Protein AF-A0A523QWP8-F1 (afdb_monomer_lite)

Structure (mmCIF, N/CA/C/O backbone):
data_AF-A0A523QWP8-F1
#
_entry.id   AF-A0A523QWP8-F1
#
loop_
_atom_site.group_PDB
_atom_site.id
_atom_site.type_symbol
_atom_site.label_atom_id
_atom_site.label_alt_id
_atom_site.label_comp_id
_atom_site.label_asym_id
_atom_site.label_entity_id
_atom_site.label_seq_id
_atom_site.pdbx_PDB_ins_code
_atom_site.Cartn_x
_atom_site.Cartn_y
_atom_site.Cartn_z
_atom_site.occupancy
_atom_site.B_iso_or_equiv
_atom_site.auth_seq_id
_atom_site.auth_comp_id
_atom_site.auth_asym_id
_atom_site.auth_atom_id
_atom_site.pdbx_PDB_model_num
ATOM 1 N N . MET A 1 1 ? 16.893 -18.373 37.972 1.00 46.75 1 MET A N 1
ATOM 2 C CA . MET A 1 1 ? 15.621 -18.892 37.422 1.00 46.75 1 MET A CA 1
ATOM 3 C C . MET A 1 1 ? 15.018 -17.787 36.582 1.00 46.75 1 MET A C 1
ATOM 5 O O . MET A 1 1 ? 14.182 -17.015 37.032 1.00 46.75 1 MET A O 1
ATOM 9 N N . ASP A 1 2 ? 15.565 -17.689 35.380 1.00 56.78 2 ASP A N 1
ATOM 10 C CA . ASP A 1 2 ? 15.178 -16.811 34.290 1.00 56.78 2 ASP A CA 1
ATOM 11 C C . ASP A 1 2 ? 13.933 -17.355 33.583 1.00 56.78 2 ASP A C 1
ATOM 13 O O . ASP A 1 2 ? 13.846 -18.559 33.342 1.00 56.78 2 ASP A O 1
ATOM 17 N N . GLY A 1 3 ? 13.004 -16.479 33.184 1.00 52.09 3 GLY A N 1
ATOM 18 C CA . GLY A 1 3 ? 12.125 -16.800 32.051 1.00 52.09 3 GLY A CA 1
ATOM 19 C C . GLY A 1 3 ? 10.651 -16.394 32.111 1.00 52.09 3 GLY A C 1
ATOM 20 O O . GLY A 1 3 ? 9.968 -16.604 31.109 1.00 52.09 3 GLY A O 1
ATOM 21 N N . LEU A 1 4 ? 10.129 -15.814 33.201 1.00 54.06 4 LEU A N 1
ATOM 22 C CA . LEU A 1 4 ? 8.696 -15.456 33.261 1.00 54.06 4 LEU A CA 1
ATOM 23 C C . LEU A 1 4 ? 8.358 -13.997 32.898 1.00 54.06 4 LEU A C 1
ATOM 25 O O . LEU A 1 4 ? 7.272 -13.749 32.371 1.00 54.06 4 LEU A O 1
ATOM 29 N N . ASP A 1 5 ? 9.266 -13.036 33.078 1.00 52.34 5 ASP A N 1
ATOM 30 C CA . ASP A 1 5 ? 8.946 -11.609 32.877 1.00 52.34 5 ASP A CA 1
ATOM 31 C C . ASP A 1 5 ? 9.059 -11.108 31.428 1.00 52.34 5 ASP A C 1
ATOM 33 O O . ASP A 1 5 ? 8.459 -10.094 31.055 1.00 52.34 5 ASP A O 1
ATOM 37 N N . THR A 1 6 ? 9.769 -11.826 30.558 1.00 50.66 6 THR A N 1
ATOM 38 C CA . THR A 1 6 ? 9.913 -11.449 29.141 1.00 50.66 6 THR A CA 1
ATOM 39 C C . THR A 1 6 ? 8.725 -11.865 28.275 1.00 50.66 6 THR A C 1
ATOM 41 O O . THR A 1 6 ? 8.505 -11.252 27.228 1.00 50.66 6 THR A O 1
ATOM 44 N N . LYS A 1 7 ? 7.906 -12.837 28.707 1.00 50.81 7 LYS A N 1
ATOM 45 C CA . LYS A 1 7 ? 6.676 -13.218 27.987 1.00 50.81 7 LYS A CA 1
ATOM 46 C C . LYS A 1 7 ? 5.562 -12.176 28.156 1.00 50.81 7 LYS A C 1
ATOM 48 O O . LYS A 1 7 ? 4.985 -11.752 27.159 1.00 50.81 7 LYS A O 1
ATOM 53 N N . ARG A 1 8 ? 5.363 -11.637 29.368 1.00 48.19 8 ARG A N 1
ATOM 54 C CA . ARG A 1 8 ? 4.344 -10.596 29.636 1.00 48.19 8 ARG A CA 1
ATOM 55 C C . ARG A 1 8 ? 4.610 -9.257 28.945 1.00 48.19 8 ARG A C 1
ATOM 57 O O . ARG A 1 8 ? 3.669 -8.526 28.644 1.00 48.19 8 ARG A O 1
ATOM 64 N N . ARG A 1 9 ? 5.875 -8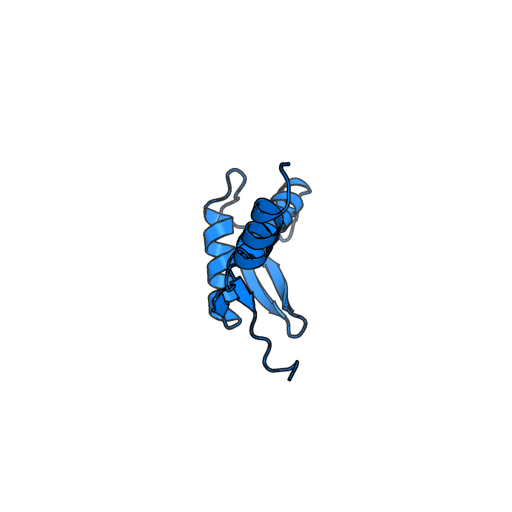.912 28.678 1.00 48.69 9 ARG A N 1
ATOM 65 C CA . ARG A 1 9 ? 6.218 -7.673 27.954 1.00 48.69 9 ARG A CA 1
ATOM 66 C C . ARG A 1 9 ? 5.991 -7.775 26.445 1.00 48.69 9 ARG A C 1
ATOM 68 O O . ARG A 1 9 ? 5.695 -6.755 25.830 1.00 48.69 9 ARG A O 1
ATOM 75 N N . LYS A 1 10 ? 6.066 -8.978 25.861 1.00 46.31 10 LYS A N 1
ATOM 76 C CA . LYS A 1 10 ? 5.745 -9.196 24.440 1.00 46.31 10 LYS A CA 1
ATOM 77 C C . LYS A 1 10 ? 4.238 -9.142 24.165 1.00 46.31 10 LYS A C 1
ATOM 79 O O . LYS A 1 10 ? 3.849 -8.649 23.115 1.00 46.31 10 LYS A O 1
ATOM 84 N N . GLU A 1 11 ? 3.394 -9.541 25.119 1.00 41.72 11 GLU A N 1
ATOM 85 C CA . GLU A 1 11 ? 1.928 -9.441 24.981 1.00 41.72 11 GLU A CA 1
ATOM 86 C C . GLU A 1 11 ? 1.394 -8.007 25.134 1.00 41.72 11 GLU A C 1
ATOM 88 O O . GLU A 1 11 ? 0.420 -7.639 24.484 1.00 41.72 11 GLU A O 1
ATOM 93 N N . LYS A 1 12 ? 2.056 -7.152 25.926 1.00 42.50 12 LYS A N 1
ATOM 94 C CA . LYS A 1 12 ? 1.651 -5.742 26.104 1.00 42.50 12 LYS A CA 1
ATOM 95 C C . LYS A 1 12 ? 2.107 -4.793 24.990 1.00 42.50 12 LYS A C 1
ATOM 97 O O . LYS A 1 12 ? 1.688 -3.640 24.976 1.00 42.50 12 LYS A O 1
ATOM 102 N N . GLN A 1 13 ? 2.938 -5.271 24.065 1.00 45.28 13 GLN A N 1
ATOM 103 C CA . GLN A 1 13 ? 3.327 -4.563 22.841 1.00 45.28 13 GLN A CA 1
ATOM 104 C C . GLN A 1 13 ? 2.603 -5.098 21.596 1.00 45.28 13 GLN A C 1
ATOM 106 O O . GLN A 1 13 ? 3.028 -4.847 20.471 1.00 45.28 13 GLN A O 1
ATOM 111 N N . MET A 1 14 ? 1.444 -5.746 21.762 1.00 47.84 14 MET A N 1
ATOM 112 C CA . MET A 1 14 ? 0.372 -5.617 20.769 1.00 47.84 14 MET A CA 1
ATOM 113 C C . MET A 1 14 ? -0.074 -4.151 20.795 1.00 47.84 14 MET A C 1
ATOM 115 O O . MET A 1 14 ? -1.076 -3.794 21.409 1.00 47.84 14 MET A O 1
ATOM 119 N N . SER A 1 15 ? 0.776 -3.294 20.220 1.00 56.09 15 SER A N 1
ATOM 120 C CA . SER A 1 15 ? 0.571 -1.868 20.023 1.00 56.09 15 SER A CA 1
ATOM 121 C C . SER A 1 15 ? -0.873 -1.675 19.597 1.00 56.09 15 SER A C 1
ATOM 123 O O . SER A 1 15 ? -1.326 -2.361 18.675 1.00 56.09 15 SER A O 1
ATOM 125 N N . MET A 1 16 ? -1.618 -0.825 20.307 1.00 67.75 16 MET A N 1
ATOM 126 C CA . MET A 1 16 ? -2.974 -0.464 19.913 1.00 67.75 16 MET A CA 1
ATOM 127 C C . MET A 1 16 ? -2.893 0.126 18.506 1.00 67.75 16 MET A C 1
ATOM 129 O O . MET A 1 16 ? -2.612 1.312 18.343 1.00 67.75 16 MET A O 1
ATOM 133 N N . ARG A 1 17 ? -3.060 -0.719 17.482 1.00 83.25 17 ARG A N 1
ATOM 134 C CA . ARG A 1 17 ? -3.004 -0.290 16.089 1.00 83.25 17 ARG A CA 1
ATOM 135 C C . ARG A 1 17 ? -4.042 0.805 15.933 1.00 83.25 17 ARG A C 1
ATOM 137 O O . ARG A 1 17 ? -5.205 0.600 16.293 1.00 83.25 17 ARG A O 1
ATOM 144 N N . LYS A 1 18 ? -3.623 1.957 15.415 1.00 88.81 18 LYS A N 1
ATOM 145 C CA . LYS A 1 18 ? -4.518 3.082 15.179 1.00 88.81 18 LYS A CA 1
ATOM 146 C C . LYS A 1 18 ? -5.606 2.615 14.221 1.00 88.81 18 LYS A C 1
ATOM 148 O O . LYS A 1 18 ? -5.318 2.195 13.101 1.00 88.81 18 LYS A O 1
ATOM 153 N N . GLN A 1 19 ? -6.846 2.639 14.687 1.00 89.56 19 GLN A N 1
ATOM 154 C CA . GLN A 1 19 ? -7.988 2.290 13.859 1.00 89.56 19 GLN A CA 1
ATOM 155 C C . GLN A 1 19 ? -8.311 3.479 12.956 1.00 89.56 19 GLN A C 1
ATOM 157 O O . GLN A 1 19 ? -8.485 4.591 13.450 1.00 89.56 19 GLN A O 1
ATOM 162 N N . VAL A 1 20 ? -8.333 3.255 11.645 1.00 91.12 20 VAL A N 1
ATOM 163 C CA . VAL A 1 20 ? -8.476 4.311 10.637 1.00 91.12 20 VAL A CA 1
ATOM 164 C C . VAL A 1 20 ? -9.455 3.898 9.547 1.00 91.12 20 VAL A C 1
ATOM 166 O O . VAL A 1 20 ? -9.582 2.716 9.233 1.00 91.12 20 VAL A O 1
ATOM 169 N N . TYR A 1 21 ? -10.140 4.869 8.953 1.00 91.00 21 TYR A N 1
ATOM 170 C CA . TYR A 1 21 ? -11.026 4.638 7.811 1.00 91.00 21 TYR A CA 1
ATOM 171 C C . TYR A 1 21 ? -10.244 4.556 6.494 1.00 91.00 21 TYR A C 1
ATOM 173 O O . TYR A 1 21 ? -9.047 4.842 6.452 1.00 91.00 21 TYR A O 1
ATOM 181 N N . ALA A 1 22 ? -10.923 4.163 5.414 1.00 90.56 22 ALA A N 1
ATOM 182 C CA . ALA A 1 22 ? -10.312 3.860 4.119 1.00 90.56 22 ALA A CA 1
ATOM 183 C C . ALA A 1 22 ? -9.376 4.962 3.592 1.00 90.56 22 ALA A C 1
ATOM 185 O O . ALA A 1 22 ? -8.258 4.658 3.189 1.00 90.56 22 ALA A O 1
ATOM 186 N N . GLU A 1 23 ? -9.788 6.230 3.633 1.00 90.69 23 GLU A N 1
ATOM 187 C 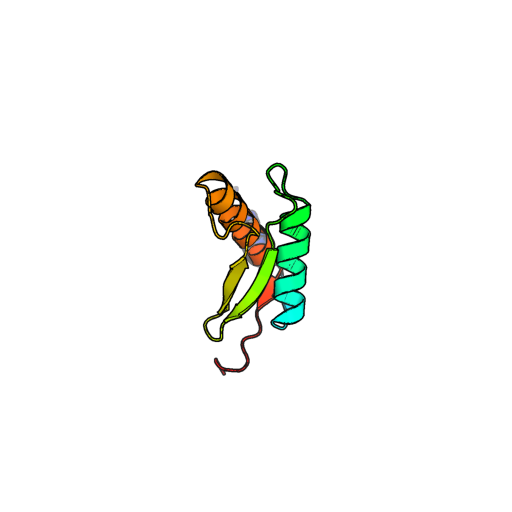CA . GLU A 1 23 ? -8.975 7.346 3.126 1.00 90.69 23 GLU A CA 1
ATOM 188 C C . GLU A 1 23 ? -7.663 7.511 3.900 1.00 90.69 23 GLU A C 1
ATOM 190 O O . GLU A 1 23 ? -6.587 7.597 3.307 1.00 90.69 23 GLU A O 1
ATOM 195 N N . GLU A 1 24 ? -7.733 7.491 5.231 1.00 91.81 24 GLU A N 1
ATOM 196 C CA . GLU A 1 24 ? -6.550 7.591 6.084 1.00 91.81 24 GLU A CA 1
ATOM 197 C C . GLU A 1 24 ? -5.669 6.338 5.963 1.00 91.81 24 GLU A C 1
ATOM 199 O O . GLU A 1 24 ? -4.442 6.437 5.976 1.00 91.81 24 GLU A O 1
ATOM 204 N N . TYR A 1 25 ? -6.275 5.166 5.753 1.00 92.44 25 TYR A N 1
ATOM 205 C CA . TYR A 1 25 ? -5.548 3.931 5.479 1.00 92.44 25 TYR A CA 1
ATOM 206 C C . TYR A 1 25 ? -4.764 4.025 4.162 1.00 92.44 25 TYR A C 1
ATOM 208 O O . TYR A 1 25 ? -3.570 3.730 4.145 1.00 92.44 25 TYR A O 1
ATOM 216 N N . VAL A 1 26 ? -5.380 4.508 3.075 1.00 93.50 26 VAL A N 1
ATOM 217 C CA . VAL A 1 26 ? -4.694 4.762 1.791 1.00 93.50 26 VAL A CA 1
ATOM 218 C C . VAL A 1 26 ? -3.587 5.801 1.957 1.00 93.50 26 VAL A C 1
ATOM 220 O O . VAL A 1 26 ? -2.487 5.622 1.431 1.00 93.50 26 VAL A O 1
ATOM 223 N N . ALA A 1 27 ? -3.845 6.879 2.700 1.00 94.06 27 ALA A N 1
ATOM 224 C CA . ALA A 1 27 ? -2.855 7.919 2.954 1.00 94.06 27 ALA A CA 1
ATOM 225 C C . ALA A 1 27 ? -1.634 7.378 3.715 1.00 94.06 27 ALA A C 1
ATOM 227 O O . ALA A 1 27 ? -0.503 7.691 3.341 1.00 94.06 27 ALA A O 1
ATOM 228 N N . ALA A 1 28 ? -1.844 6.524 4.723 1.00 94.38 28 ALA A N 1
ATOM 229 C CA . ALA A 1 28 ? -0.767 5.856 5.449 1.00 94.38 28 ALA A CA 1
ATOM 230 C C . ALA A 1 28 ? 0.076 4.967 4.518 1.00 94.38 28 ALA A C 1
ATOM 232 O O . ALA A 1 28 ? 1.299 5.087 4.508 1.00 94.38 28 ALA A O 1
ATOM 233 N N . HIS A 1 29 ? -0.561 4.161 3.662 1.00 94.81 29 HIS A N 1
ATOM 234 C CA . HIS A 1 29 ? 0.155 3.332 2.685 1.00 94.81 29 HIS A CA 1
ATOM 235 C C . HIS A 1 29 ? 0.943 4.160 1.677 1.00 94.81 29 HIS A C 1
ATOM 237 O O . HIS A 1 29 ? 2.093 3.846 1.401 1.00 94.81 29 HIS A O 1
ATOM 243 N N . ASN A 1 30 ? 0.371 5.245 1.157 1.00 95.00 30 ASN A N 1
ATOM 244 C CA . ASN A 1 30 ? 1.083 6.130 0.237 1.00 95.00 30 ASN A CA 1
ATOM 245 C C . ASN A 1 30 ? 2.241 6.877 0.908 1.00 95.00 30 ASN A C 1
ATOM 247 O O . ASN A 1 30 ? 3.236 7.172 0.248 1.00 95.00 30 ASN A O 1
ATOM 251 N N . ARG A 1 31 ? 2.128 7.200 2.200 1.00 94.94 31 ARG A N 1
ATOM 252 C CA . ARG A 1 31 ? 3.216 7.816 2.964 1.00 94.94 31 ARG A CA 1
ATOM 253 C C . ARG A 1 31 ? 4.392 6.855 3.116 1.00 94.94 31 ARG A C 1
ATOM 255 O O . ARG A 1 31 ? 5.510 7.244 2.795 1.00 94.94 31 ARG A O 1
ATOM 262 N N . GLU A 1 32 ? 4.130 5.627 3.558 1.00 94.75 32 GLU A N 1
ATOM 263 C CA . GLU A 1 32 ? 5.166 4.595 3.693 1.00 94.75 32 GLU A CA 1
ATOM 264 C C . GLU A 1 32 ? 5.761 4.222 2.330 1.00 94.75 32 GLU A C 1
ATOM 266 O O . GLU A 1 32 ? 6.977 4.141 2.183 1.00 94.75 32 GLU A O 1
ATOM 271 N N . LEU A 1 33 ? 4.921 4.104 1.296 1.00 94.50 33 LEU A N 1
ATOM 272 C CA . LEU A 1 33 ? 5.354 3.835 -0.074 1.00 94.50 33 LEU A CA 1
ATOM 273 C C . LEU A 1 33 ? 6.339 4.893 -0.584 1.00 94.50 33 LEU A C 1
ATOM 275 O O . LEU A 1 33 ? 7.380 4.532 -1.117 1.00 94.50 33 LEU A O 1
ATOM 279 N N . LYS A 1 34 ? 6.060 6.186 -0.375 1.00 93.25 34 LYS A N 1
ATOM 280 C CA . LYS A 1 34 ? 6.971 7.281 -0.761 1.00 93.25 34 LYS A CA 1
ATOM 281 C C . LYS A 1 34 ? 8.294 7.273 0.005 1.00 93.25 34 LYS A C 1
ATOM 283 O O . LYS A 1 34 ? 9.279 7.805 -0.498 1.00 93.25 34 LYS A O 1
ATOM 288 N N . GLY A 1 35 ? 8.303 6.729 1.221 1.00 92.75 35 GLY A N 1
ATOM 289 C CA . GLY A 1 35 ? 9.507 6.581 2.040 1.00 92.75 35 GLY A CA 1
ATOM 290 C C . GLY A 1 35 ? 10.357 5.364 1.671 1.00 92.75 35 GLY A C 1
ATOM 291 O O . GLY A 1 35 ? 11.465 5.221 2.183 1.00 92.75 35 GLY A O 1
ATOM 292 N N . HIS A 1 36 ? 9.859 4.487 0.799 1.00 93.94 36 HIS A N 1
ATOM 293 C CA . HIS A 1 36 ? 10.531 3.245 0.454 1.00 93.94 36 HIS A CA 1
ATOM 294 C C . HIS A 1 36 ? 11.738 3.472 -0.469 1.00 93.94 36 HIS A C 1
ATOM 296 O O . HIS A 1 36 ? 11.656 4.217 -1.443 1.00 93.94 36 HIS A O 1
ATOM 302 N N . LEU A 1 37 ? 12.852 2.769 -0.229 1.00 91.62 37 LEU A N 1
ATOM 303 C CA . LEU A 1 37 ? 14.102 2.952 -0.988 1.00 91.62 37 LEU A CA 1
ATOM 304 C C . LEU A 1 37 ? 13.935 2.702 -2.497 1.00 91.62 37 LEU A C 1
ATOM 306 O O . LEU A 1 37 ? 14.565 3.358 -3.320 1.00 91.62 37 LEU A O 1
ATOM 310 N N . LYS A 1 38 ? 13.083 1.738 -2.848 1.00 90.94 38 LYS A N 1
ATOM 311 C CA . LYS A 1 38 ? 12.783 1.338 -4.232 1.00 90.94 38 LYS A CA 1
ATOM 312 C C . LYS A 1 38 ? 11.500 1.974 -4.784 1.00 90.94 38 LYS A C 1
ATOM 314 O O . LYS A 1 38 ? 10.921 1.463 -5.734 1.00 90.94 38 LYS A O 1
ATOM 319 N N . TYR A 1 39 ? 11.013 3.043 -4.161 1.00 86.69 39 TYR A N 1
ATOM 320 C CA . TYR A 1 39 ? 9.814 3.737 -4.616 1.00 86.69 39 TYR A CA 1
ATOM 321 C C . TYR A 1 39 ? 9.988 4.298 -6.033 1.00 86.69 39 TYR A C 1
ATOM 323 O O . TYR A 1 39 ? 10.900 5.087 -6.289 1.00 86.69 39 TYR A O 1
ATOM 331 N N . ARG A 1 40 ? 9.065 3.962 -6.942 1.00 89.50 40 ARG A N 1
ATOM 332 C CA . ARG A 1 40 ? 8.898 4.682 -8.210 1.00 89.50 40 ARG A CA 1
ATOM 333 C C . ARG A 1 40 ? 7.850 5.772 -8.048 1.00 89.50 40 ARG A C 1
ATOM 335 O O . ARG A 1 40 ? 6.774 5.543 -7.505 1.00 89.50 40 ARG A O 1
ATOM 342 N N . ALA A 1 41 ? 8.127 6.945 -8.611 1.00 87.62 41 ALA A N 1
ATOM 343 C CA . ALA A 1 41 ? 7.274 8.124 -8.474 1.00 87.62 41 ALA A CA 1
ATOM 344 C C . ALA A 1 41 ? 5.832 7.948 -8.991 1.00 87.62 41 ALA A C 1
ATOM 346 O O . ALA A 1 41 ? 4.952 8.717 -8.602 1.00 87.62 41 ALA A O 1
ATOM 347 N N . ASP A 1 42 ? 5.591 6.979 -9.875 1.00 89.88 42 ASP A N 1
ATOM 348 C CA . ASP A 1 42 ? 4.285 6.701 -10.463 1.00 89.88 42 ASP A CA 1
ATOM 349 C C . ASP A 1 42 ? 3.465 5.641 -9.708 1.00 89.88 42 ASP A C 1
ATOM 351 O O . ASP A 1 42 ? 2.285 5.469 -10.023 1.00 89.88 42 ASP A O 1
ATOM 355 N N . MET A 1 43 ? 4.047 4.969 -8.708 1.00 90.94 43 MET A N 1
ATOM 356 C CA . MET A 1 43 ? 3.350 3.998 -7.862 1.00 90.94 43 MET A CA 1
ATOM 357 C C . MET A 1 43 ? 2.459 4.716 -6.851 1.00 90.94 43 MET A C 1
ATOM 359 O O . MET A 1 43 ? 2.911 5.573 -6.090 1.00 90.94 43 MET A O 1
ATOM 363 N N . LYS A 1 44 ? 1.183 4.335 -6.790 1.00 92.19 44 LYS A N 1
ATOM 364 C CA . LYS A 1 44 ? 0.269 4.837 -5.761 1.00 92.19 44 LYS A CA 1
ATOM 365 C C . LYS A 1 44 ? -0.826 3.843 -5.412 1.00 92.19 44 LYS A C 1
ATOM 367 O O . LYS A 1 44 ? -1.385 3.171 -6.279 1.00 92.19 44 LYS A O 1
ATOM 372 N N . TYR A 1 45 ? -1.212 3.845 -4.145 1.00 92.12 45 TYR A N 1
ATOM 373 C CA . TYR A 1 45 ? -2.476 3.285 -3.696 1.00 92.12 45 TYR A CA 1
ATOM 374 C C . TYR A 1 45 ? -3.596 4.286 -3.967 1.00 92.12 45 TYR A C 1
ATOM 376 O O . TYR A 1 45 ? -3.471 5.475 -3.669 1.00 92.12 45 TYR A O 1
ATOM 384 N N . THR A 1 46 ? -4.681 3.812 -4.570 1.00 90.50 46 THR A N 1
ATOM 385 C CA . THR A 1 46 ? -5.783 4.668 -5.041 1.00 90.50 46 THR A CA 1
ATOM 386 C C . THR A 1 46 ? -7.059 4.477 -4.243 1.00 90.50 46 THR A C 1
ATOM 388 O O . THR A 1 46 ? -7.776 5.443 -4.012 1.00 90.50 46 THR A O 1
ATOM 391 N N . GLN A 1 47 ? -7.331 3.251 -3.803 1.00 89.75 47 GLN A N 1
ATOM 392 C CA . GLN A 1 47 ? -8.548 2.917 -3.072 1.00 89.75 47 GLN A CA 1
ATOM 393 C C . GLN A 1 47 ? -8.339 1.670 -2.215 1.00 89.75 47 GLN A C 1
ATOM 395 O O . GLN A 1 47 ? -7.430 0.873 -2.453 1.00 89.75 47 GLN A O 1
ATOM 400 N N . VAL A 1 48 ? -9.232 1.494 -1.248 1.00 90.69 48 VAL A N 1
ATOM 401 C CA . VAL A 1 48 ? -9.401 0.267 -0.470 1.00 90.69 48 VAL A CA 1
ATOM 402 C C . VAL A 1 48 ? -10.750 -0.324 -0.857 1.00 90.69 48 VAL A C 1
ATOM 404 O O . VAL A 1 48 ? -11.760 0.376 -0.854 1.00 90.69 48 VAL A O 1
ATOM 407 N N . LEU A 1 49 ? -10.760 -1.596 -1.229 1.00 88.31 49 LEU A N 1
ATOM 408 C CA . LEU A 1 49 ? -11.961 -2.347 -1.564 1.00 88.31 49 LEU A CA 1
ATOM 409 C C . LEU A 1 49 ? -12.737 -2.731 -0.300 1.00 88.31 49 LEU A C 1
ATOM 411 O O . LEU A 1 49 ? -12.195 -2.768 0.803 1.00 88.31 49 LEU A O 1
ATOM 415 N N . ALA A 1 50 ? -14.003 -3.104 -0.482 1.00 83.81 50 ALA A N 1
ATOM 416 C CA . ALA A 1 50 ? -14.890 -3.549 0.594 1.00 83.81 50 ALA A CA 1
ATOM 417 C C . ALA A 1 50 ? -14.363 -4.763 1.383 1.00 83.81 50 ALA A C 1
ATOM 419 O O . ALA A 1 50 ? -14.712 -4.945 2.542 1.00 83.81 50 ALA A O 1
ATOM 420 N N . ASN A 1 51 ? -13.493 -5.587 0.794 1.00 84.50 51 ASN A N 1
ATOM 421 C CA . ASN A 1 51 ? -12.830 -6.703 1.479 1.00 84.50 51 ASN A CA 1
ATOM 422 C C . ASN A 1 51 ? -11.539 -6.288 2.220 1.00 84.50 51 ASN A C 1
ATOM 424 O O . ASN A 1 51 ? -10.824 -7.146 2.731 1.00 84.50 51 ASN A O 1
ATOM 428 N N . GLY A 1 52 ? -11.216 -4.993 2.254 1.00 83.19 52 GLY A N 1
ATOM 429 C CA . GLY A 1 52 ? -9.988 -4.452 2.834 1.00 83.19 52 GLY A CA 1
ATOM 430 C C . GLY A 1 52 ? -8.759 -4.526 1.923 1.00 83.19 52 GLY A C 1
ATOM 431 O O . GLY A 1 52 ? -7.692 -4.073 2.329 1.00 83.19 52 GLY A O 1
ATOM 432 N N . ALA A 1 53 ? -8.879 -5.060 0.702 1.00 87.06 53 ALA A N 1
ATOM 433 C CA . ALA A 1 53 ? -7.767 -5.106 -0.240 1.00 87.06 53 ALA A CA 1
ATOM 434 C C . ALA A 1 53 ? -7.461 -3.715 -0.808 1.00 87.06 53 ALA A C 1
ATOM 436 O O . ALA A 1 53 ? -8.362 -2.957 -1.161 1.00 87.06 53 ALA A O 1
ATOM 437 N N . LEU A 1 54 ? -6.181 -3.386 -0.938 1.00 89.75 54 LEU A N 1
ATOM 438 C CA . LEU A 1 54 ? -5.735 -2.138 -1.546 1.00 89.75 54 LEU A CA 1
ATOM 439 C C . LEU A 1 54 ? -5.642 -2.280 -3.061 1.00 89.75 54 LEU A C 1
ATOM 441 O O . LEU A 1 54 ? -5.085 -3.248 -3.573 1.00 89.75 54 LEU A O 1
ATOM 445 N N . VAL A 1 55 ? -6.146 -1.278 -3.778 1.00 89.25 55 VAL A N 1
ATOM 446 C CA . VAL A 1 55 ? -5.926 -1.152 -5.217 1.00 89.25 55 VAL A CA 1
ATOM 447 C C . VAL A 1 55 ? -4.826 -0.156 -5.466 1.00 89.25 55 VAL A C 1
ATOM 449 O O . VAL A 1 55 ? -4.783 0.964 -4.945 1.00 89.25 55 VAL A O 1
ATOM 452 N N . MET A 1 56 ? -3.964 -0.583 -6.355 1.00 87.25 56 MET A N 1
ATOM 453 C CA . MET A 1 56 ? -2.720 0.053 -6.659 1.00 87.25 56 MET A CA 1
ATOM 454 C C . MET A 1 56 ? -2.649 0.318 -8.145 1.00 87.25 56 MET A C 1
ATOM 456 O O . MET A 1 56 ? -3.202 -0.426 -8.954 1.00 87.25 56 MET A O 1
ATOM 460 N N . ASN A 1 57 ? -1.994 1.414 -8.486 1.00 87.56 57 ASN A N 1
ATOM 461 C CA . ASN A 1 57 ? -1.921 1.877 -9.849 1.00 87.56 57 ASN A CA 1
ATOM 462 C C . ASN A 1 57 ? -0.518 2.407 -10.135 1.00 87.56 57 ASN A C 1
ATOM 464 O O . ASN A 1 57 ? 0.059 3.120 -9.311 1.00 87.56 57 ASN A O 1
ATOM 468 N N . THR A 1 58 ? -0.017 2.069 -11.314 1.00 88.81 58 THR A N 1
ATOM 469 C CA . THR A 1 58 ? 1.192 2.624 -11.924 1.00 88.81 58 THR A CA 1
ATOM 470 C C . THR A 1 58 ? 0.788 3.302 -13.228 1.00 88.81 58 THR A C 1
ATOM 472 O O . THR A 1 58 ? -0.272 3.015 -13.793 1.00 88.81 58 THR A O 1
ATOM 475 N N . ARG A 1 59 ? 1.590 4.244 -13.728 1.00 87.88 59 ARG A N 1
ATOM 476 C CA . ARG A 1 59 ? 1.206 5.000 -14.933 1.00 87.88 59 ARG A CA 1
ATOM 477 C C . ARG A 1 59 ? 1.149 4.108 -16.176 1.00 87.88 59 ARG A C 1
ATOM 479 O O . ARG A 1 59 ? 0.320 4.332 -17.055 1.00 87.88 59 ARG A O 1
ATOM 486 N N . ASP A 1 60 ? 2.038 3.127 -16.238 1.00 88.00 60 ASP A N 1
ATOM 487 C CA . ASP A 1 60 ? 2.184 2.160 -17.326 1.00 88.00 60 ASP A CA 1
ATOM 488 C C . ASP A 1 60 ? 1.257 0.939 -17.191 1.00 88.00 60 ASP A C 1
ATOM 490 O O . ASP A 1 60 ? 1.143 0.163 -18.137 1.00 88.00 60 ASP A O 1
ATOM 494 N N . LYS A 1 61 ? 0.567 0.780 -16.050 1.00 84.81 61 LYS A N 1
ATOM 495 C CA . LYS A 1 61 ? -0.202 -0.422 -15.679 1.00 84.81 61 LYS A CA 1
ATOM 496 C C . LYS A 1 61 ? 0.641 -1.706 -15.662 1.00 84.81 61 LYS A C 1
ATOM 498 O O . LYS A 1 61 ? 0.090 -2.802 -15.765 1.00 84.81 61 LYS A O 1
ATOM 503 N N . VAL A 1 62 ? 1.960 -1.577 -15.538 1.00 85.81 62 VAL A N 1
ATOM 504 C CA . VAL A 1 62 ? 2.904 -2.689 -15.440 1.00 85.81 62 VAL A CA 1
ATOM 505 C C . VAL A 1 62 ? 3.425 -2.769 -14.012 1.00 85.81 62 VAL A C 1
ATOM 507 O O . VAL A 1 62 ? 3.822 -1.766 -13.425 1.00 85.81 62 VAL A O 1
ATOM 510 N N . LEU A 1 63 ? 3.431 -3.984 -13.467 1.00 85.69 63 LEU A N 1
ATOM 511 C CA . LEU A 1 63 ? 3.975 -4.283 -12.149 1.00 85.69 63 LEU A CA 1
ATOM 512 C C . LEU A 1 63 ? 5.180 -5.190 -12.296 1.00 85.69 63 LEU A C 1
ATOM 514 O O . LEU A 1 63 ? 5.062 -6.309 -12.797 1.00 85.69 63 LEU A O 1
ATOM 518 N N . THR A 1 64 ? 6.336 -4.698 -11.867 1.00 89.50 64 THR A N 1
ATOM 519 C CA . THR A 1 64 ? 7.545 -5.516 -11.807 1.00 89.50 64 THR A CA 1
ATOM 520 C C . THR A 1 64 ? 7.540 -6.382 -10.541 1.00 89.50 64 THR A C 1
ATOM 522 O O . THR A 1 64 ? 6.817 -6.094 -9.578 1.00 89.50 64 THR A O 1
ATOM 525 N N . PRO A 1 65 ? 8.345 -7.455 -10.498 1.00 90.56 65 PRO A N 1
ATOM 526 C CA . PRO A 1 65 ? 8.557 -8.219 -9.271 1.00 90.56 65 PRO A CA 1
ATOM 527 C C . PRO A 1 65 ? 9.084 -7.357 -8.115 1.00 90.56 65 PRO A C 1
ATOM 529 O O . PRO A 1 65 ? 8.701 -7.568 -6.966 1.00 90.56 65 PRO A O 1
ATOM 532 N N . GLU A 1 66 ? 9.933 -6.371 -8.407 1.00 90.31 66 GLU A N 1
ATOM 533 C CA . GLU A 1 66 ? 10.438 -5.417 -7.422 1.00 90.31 66 GLU A CA 1
ATOM 534 C C . GLU A 1 66 ? 9.309 -4.557 -6.860 1.00 90.31 66 GLU A C 1
ATOM 536 O O . GLU A 1 66 ? 9.227 -4.388 -5.646 1.00 90.31 66 GLU A O 1
ATOM 541 N N . ASP A 1 67 ? 8.410 -4.070 -7.717 1.00 89.31 67 ASP A N 1
ATOM 542 C CA . ASP A 1 67 ? 7.251 -3.289 -7.295 1.00 89.31 67 ASP A CA 1
ATOM 543 C C . ASP A 1 67 ? 6.385 -4.125 -6.336 1.00 89.31 67 ASP A C 1
ATOM 545 O O . ASP A 1 67 ? 6.056 -3.671 -5.241 1.00 89.31 67 ASP A O 1
ATOM 549 N N . ALA A 1 68 ? 6.113 -5.392 -6.678 1.00 89.50 68 ALA A N 1
ATOM 550 C CA . ALA A 1 68 ? 5.386 -6.328 -5.815 1.00 89.50 68 ALA A CA 1
ATOM 551 C C . ALA A 1 68 ? 6.026 -6.496 -4.423 1.00 89.50 68 ALA A C 1
ATOM 553 O O . ALA A 1 68 ? 5.307 -6.527 -3.421 1.00 89.50 68 ALA A O 1
ATOM 554 N N . GLN A 1 69 ? 7.361 -6.557 -4.345 1.00 91.88 69 GLN A N 1
ATOM 555 C CA . GLN A 1 69 ? 8.083 -6.614 -3.068 1.00 91.88 69 GLN A CA 1
ATOM 556 C C . GLN A 1 69 ? 7.892 -5.335 -2.250 1.00 91.88 69 GLN A C 1
ATOM 558 O O . GLN A 1 69 ? 7.564 -5.413 -1.068 1.00 91.88 69 GLN A O 1
ATOM 563 N N . VAL A 1 70 ? 8.026 -4.163 -2.883 1.00 92.06 70 VAL A N 1
ATOM 564 C CA . VAL A 1 70 ? 7.790 -2.869 -2.222 1.00 92.06 70 VAL A CA 1
ATOM 565 C C . VAL A 1 70 ? 6.393 -2.824 -1.606 1.00 92.06 70 VAL A C 1
ATOM 567 O O . VAL A 1 70 ? 6.222 -2.385 -0.470 1.00 92.06 70 VAL A O 1
ATOM 570 N N . PHE A 1 71 ? 5.378 -3.295 -2.328 1.00 89.12 71 PHE A N 1
ATOM 571 C CA . PHE A 1 71 ? 4.006 -3.269 -1.829 1.00 89.12 71 PHE A CA 1
ATOM 572 C C . PHE A 1 71 ? 3.782 -4.196 -0.642 1.00 89.12 71 PHE A C 1
ATOM 574 O O . PHE A 1 71 ? 3.119 -3.792 0.314 1.00 89.12 71 PHE A O 1
ATOM 581 N N . ASP A 1 72 ? 4.353 -5.399 -0.669 1.00 91.62 72 ASP A N 1
ATOM 582 C CA . ASP A 1 72 ? 4.275 -6.338 0.450 1.00 91.62 72 ASP A CA 1
ATOM 583 C C . ASP A 1 72 ? 4.962 -5.770 1.705 1.00 91.62 72 ASP A C 1
ATOM 585 O O . ASP A 1 72 ? 4.395 -5.796 2.801 1.00 91.62 72 ASP A O 1
ATOM 589 N N . GLU A 1 73 ? 6.142 -5.165 1.548 1.00 94.00 73 GLU A N 1
ATOM 590 C CA . GLU A 1 73 ? 6.880 -4.522 2.641 1.00 94.00 73 GLU A CA 1
ATOM 591 C C . GLU A 1 73 ? 6.116 -3.328 3.231 1.00 94.00 73 GLU A C 1
ATOM 593 O O . GLU A 1 73 ? 5.977 -3.210 4.455 1.00 94.00 73 GLU A O 1
ATOM 598 N N . VAL A 1 74 ? 5.540 -2.478 2.377 1.00 94.06 74 VAL A N 1
ATOM 599 C CA . VAL A 1 74 ? 4.693 -1.357 2.805 1.00 94.06 74 VAL A CA 1
ATOM 600 C C . VAL A 1 74 ? 3.452 -1.858 3.548 1.00 94.06 74 VAL A C 1
ATOM 602 O O . VAL A 1 74 ? 3.159 -1.362 4.636 1.00 94.06 74 VAL A O 1
ATOM 605 N N . CYS A 1 75 ? 2.747 -2.865 3.023 1.00 91.69 75 CYS A N 1
ATOM 606 C CA . CYS A 1 75 ? 1.570 -3.444 3.678 1.00 91.69 75 CYS A CA 1
ATOM 607 C C . CYS A 1 75 ? 1.913 -3.992 5.068 1.00 91.69 75 CYS A C 1
ATOM 609 O O . CYS A 1 75 ? 1.209 -3.712 6.041 1.00 91.69 75 CYS A O 1
ATOM 611 N N . LYS A 1 76 ? 3.021 -4.736 5.187 1.00 91.75 76 LYS A N 1
ATOM 612 C CA . LYS A 1 76 ? 3.512 -5.262 6.470 1.00 91.75 76 LYS A CA 1
ATOM 613 C C . LYS A 1 76 ? 3.818 -4.144 7.459 1.00 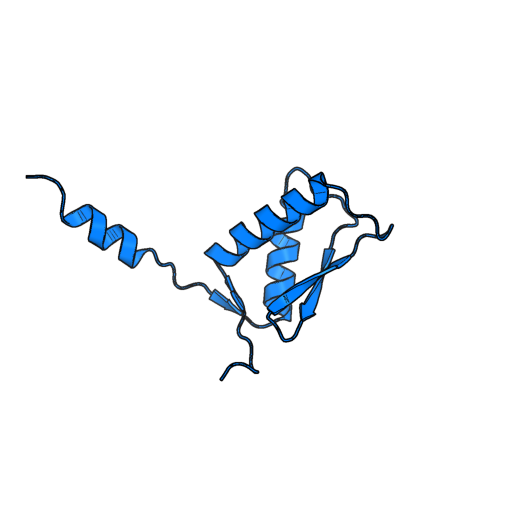91.75 76 LYS A C 1
ATOM 615 O O . LYS A 1 76 ? 3.452 -4.260 8.626 1.00 91.75 76 LY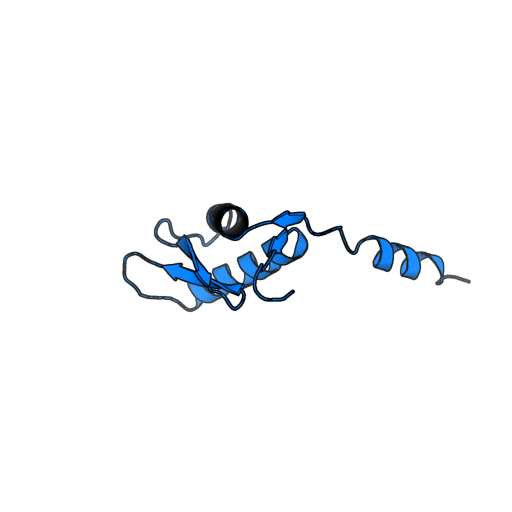S A O 1
ATOM 620 N N . THR A 1 77 ? 4.447 -3.068 6.994 1.00 92.00 77 THR A N 1
ATOM 621 C CA . THR A 1 77 ? 4.825 -1.917 7.824 1.00 92.00 77 THR A CA 1
ATOM 622 C C . THR A 1 77 ? 3.589 -1.186 8.336 1.00 92.00 77 THR A C 1
ATOM 624 O O . THR A 1 77 ? 3.408 -1.024 9.543 1.00 92.00 77 THR A O 1
ATOM 627 N N . VAL A 1 78 ? 2.661 -0.831 7.445 1.00 91.25 78 VAL A N 1
ATOM 628 C CA . VAL A 1 78 ? 1.428 -0.136 7.834 1.00 91.25 78 VAL A CA 1
ATOM 629 C C . VAL A 1 78 ? 0.563 -1.010 8.740 1.00 91.25 78 VAL A C 1
ATOM 631 O O . VAL A 1 78 ? 0.019 -0.511 9.723 1.00 91.25 78 VAL A O 1
ATOM 634 N N . ALA A 1 79 ? 0.486 -2.320 8.492 1.00 89.19 79 ALA A N 1
ATOM 635 C CA . ALA A 1 79 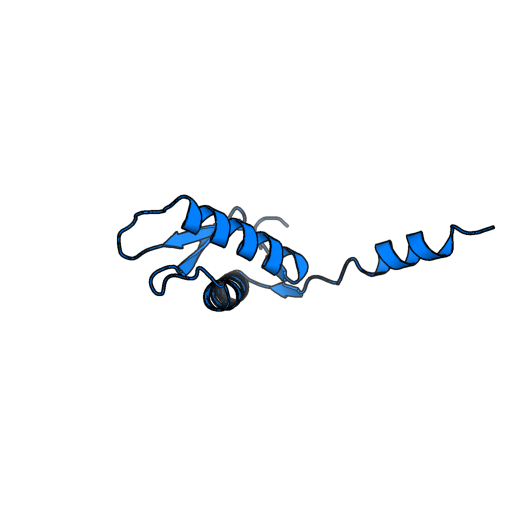? -0.270 -3.246 9.331 1.00 89.19 79 ALA A CA 1
ATOM 636 C C . ALA A 1 79 ? 0.260 -3.350 10.771 1.00 89.19 79 ALA A C 1
ATOM 638 O O . ALA A 1 79 ? -0.491 -3.771 11.650 1.00 89.19 79 ALA A O 1
ATOM 639 N N . GLN A 1 80 ? 1.512 -2.970 11.054 1.00 89.44 80 GLN A N 1
ATOM 640 C CA . GLN A 1 80 ? 2.030 -2.923 12.427 1.00 89.44 80 GLN A CA 1
ATOM 641 C C . GLN A 1 80 ? 1.464 -1.743 13.225 1.00 89.44 80 GLN A C 1
ATOM 643 O O . GLN A 1 80 ? 1.314 -1.849 14.442 1.00 89.44 80 GLN A O 1
ATOM 648 N N . SER A 1 81 ? 1.136 -0.632 12.558 1.00 88.44 81 SER A N 1
ATOM 649 C CA . SER A 1 81 ? 0.721 0.619 13.209 1.00 88.44 81 SER A CA 1
ATOM 650 C C . SER A 1 81 ? -0.747 0.980 12.994 1.00 88.44 81 SER A C 1
ATOM 652 O O . SER A 1 81 ? -1.323 1.669 13.833 1.00 88.44 81 SER A O 1
ATOM 654 N N . TYR A 1 82 ? -1.372 0.497 11.921 1.00 89.81 82 TYR A N 1
ATOM 655 C CA . TYR A 1 82 ? -2.724 0.867 11.512 1.00 89.81 82 TYR A CA 1
ATOM 656 C C . TYR A 1 82 ?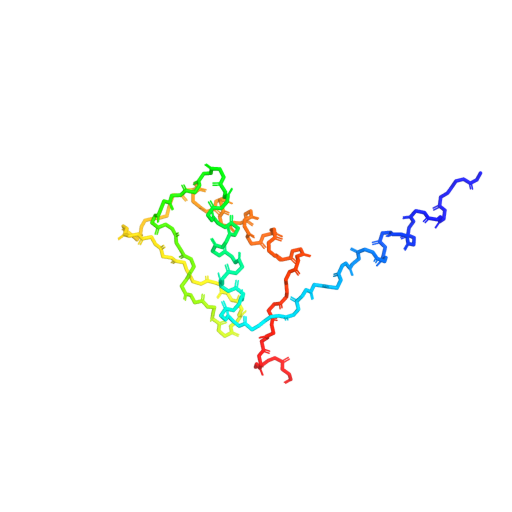 -3.609 -0.363 11.317 1.00 89.81 82 TYR A C 1
ATOM 658 O O . TYR A 1 82 ? -3.169 -1.425 10.874 1.00 89.81 82 TYR A O 1
ATOM 666 N N . LYS A 1 83 ? -4.894 -0.207 11.630 1.00 89.50 83 LYS A N 1
ATOM 667 C CA . LYS A 1 83 ? -5.939 -1.196 11.369 1.00 89.50 83 LYS A CA 1
ATOM 668 C C . LYS A 1 83 ? -7.079 -0.508 10.627 1.00 89.50 83 LYS A C 1
ATOM 670 O O . LYS A 1 83 ? -7.624 0.473 11.122 1.00 89.50 83 LYS A O 1
ATOM 675 N N . LEU A 1 84 ? -7.442 -1.029 9.460 1.00 89.56 84 LEU A N 1
ATOM 676 C CA . LEU A 1 84 ? -8.598 -0.539 8.719 1.00 89.56 84 LEU A CA 1
ATOM 677 C C . LEU A 1 84 ? -9.886 -0.829 9.505 1.00 89.56 84 LEU A C 1
ATOM 679 O O . LEU A 1 84 ? -10.152 -1.975 9.874 1.00 89.56 84 LEU A O 1
ATOM 683 N N . ILE A 1 85 ? -10.690 0.205 9.728 1.00 87.94 85 ILE A N 1
ATOM 684 C CA . ILE A 1 85 ? -12.079 0.091 10.165 1.00 87.94 85 ILE A CA 1
ATOM 685 C C . ILE A 1 85 ? -12.899 -0.206 8.913 1.00 87.94 85 ILE A C 1
ATOM 687 O O . ILE A 1 85 ? -13.084 0.671 8.069 1.00 87.94 85 ILE A O 1
ATOM 691 N N . ASN A 1 86 ? -13.362 -1.447 8.776 1.00 72.31 86 ASN A N 1
ATOM 692 C CA . ASN A 1 86 ? -14.268 -1.823 7.700 1.00 72.31 86 ASN A CA 1
ATOM 693 C C . ASN A 1 86 ? -15.718 -1.775 8.218 1.00 72.31 86 ASN A C 1
ATOM 695 O O . ASN A 1 86 ? -16.088 -2.639 9.015 1.00 72.31 86 ASN A O 1
ATOM 699 N N . PRO A 1 87 ? -16.540 -0.792 7.806 1.00 56.31 87 PRO A N 1
ATOM 700 C CA . PRO A 1 87 ? -17.895 -0.626 8.332 1.00 56.31 87 PRO A CA 1
ATOM 701 C C . PRO A 1 87 ? -18.863 -1.752 7.930 1.00 56.31 87 PRO A C 1
ATOM 703 O O . PRO A 1 87 ? -19.952 -1.824 8.482 1.00 56.31 87 PRO A O 1
ATOM 706 N N . GLN A 1 88 ? -18.491 -2.634 6.993 1.00 56.47 88 GLN A N 1
ATOM 707 C CA . GLN A 1 88 ? -19.341 -3.741 6.532 1.00 56.47 88 GLN A CA 1
ATOM 708 C C . GLN A 1 88 ? -19.125 -5.069 7.282 1.00 56.47 88 GLN A C 1
ATOM 710 O O . GLN A 1 88 ? -19.800 -6.045 6.975 1.00 56.47 88 GLN A O 1
ATOM 715 N N . VAL A 1 89 ? -18.192 -5.129 8.241 1.00 49.72 89 VAL A N 1
ATOM 716 C CA . VAL A 1 89 ? -17.854 -6.358 8.997 1.00 49.72 89 VAL A CA 1
ATOM 717 C C . VAL A 1 89 ? -18.270 -6.239 10.474 1.00 49.72 89 VAL A C 1
ATOM 719 O O . VAL A 1 89 ? -17.589 -6.758 11.355 1.00 49.72 89 VAL A O 1
ATOM 722 N N . GLN A 1 90 ? -19.353 -5.506 10.759 1.00 39.72 90 GLN A N 1
ATOM 723 C CA . GLN A 1 90 ? -19.992 -5.488 12.084 1.00 39.72 90 GLN A CA 1
ATOM 724 C C . GLN A 1 90 ? -21.115 -6.515 12.167 1.00 39.72 90 GLN A C 1
ATOM 726 O O . GLN A 1 90 ? -21.897 -6.601 11.194 1.00 39.72 90 GLN A O 1
#

Secondary structure (DSSP, 8-state):
---SHHHHHHHTTS--PEEE-HHHHHHHHHHHHHHSTT--TT-EEEEE-TTSPEEEE-TTS---HHHHHHHHHHHHHHHHHEEE--TT--

Sequence (90 aa):
MDGLDTKRRKEKQMSMRKQVYAEEYVAAHNRELKGHLKYRADMKYTQVLANGALVMNTRDKVLTPEDAQVFDEVCKTVAQSYKLINPQVQ

pLDDT: mean 81.16, std 16.94, range [39.72, 95.0]

Foldseek 3Di:
DDDDPVVVVVVVLLPPAAEDEWVVLQVQLQVLLVVDPPRDPQWGFDTADLVRDTDIDGPVRDADPVNVVSSVVSVVVSVSRHDYDRVVPD

Radius of gyration: 16.43 Å; chains: 1; bounding box: 36×27×55 Å